Protein AF-A0A1B9AGV5-F1 (afdb_monomer)

Sequence (141 aa):
MDIVENLSWLELIILILASYRLTHLIVFDKITEFIRKPFMKKKRINTAHGSEVKSVPKNMFGYLLNCYWCAGVWSAILFGGLYILFPNFALIVAFIFAIAGGQSIIETFVGVNIKKVAYYSALEHEKKDAPAAPPKENPKG

Foldseek 3Di:
DVLVVPDDPVLVLLLLLLLVLQLCCLQPPCVCVVVLVVQWDQDFDDDPVDTDRDTDGRDPVNVCSVDSVSSSVVSSCVLVVCCVVPVVVSSVSSNVSNVVSVVVVVCCVVVVVVVVVVVVVVVVVVVVPDPDDPDDDDDDD

Structure (mmCIF, N/CA/C/O backbone):
data_AF-A0A1B9AGV5-F1
#
_entry.id   AF-A0A1B9AGV5-F1
#
loop_
_atom_site.group_PDB
_atom_site.id
_atom_site.type_symbol
_atom_site.label_atom_id
_atom_site.label_alt_id
_atom_site.label_comp_id
_atom_site.label_asym_id
_atom_site.label_entity_id
_atom_site.label_seq_id
_atom_site.pdbx_PDB_ins_code
_atom_site.Cartn_x
_atom_site.Cartn_y
_atom_site.Cartn_z
_atom_site.occupancy
_atom_site.B_iso_or_equiv
_atom_site.auth_seq_id
_atom_site.auth_comp_id
_atom_site.auth_asym_id
_atom_site.auth_atom_id
_atom_site.pdbx_PDB_model_num
ATOM 1 N N . MET A 1 1 ? -21.926 12.061 7.289 1.00 58.19 1 MET A N 1
ATOM 2 C CA . MET A 1 1 ? -20.597 12.612 7.652 1.00 58.19 1 MET A CA 1
ATOM 3 C C . MET A 1 1 ? -20.037 11.865 8.863 1.00 58.19 1 MET A C 1
ATOM 5 O O . MET A 1 1 ? -18.843 11.618 8.923 1.00 58.19 1 MET A O 1
ATOM 9 N N . ASP A 1 2 ? -20.920 11.399 9.746 1.00 65.88 2 ASP A N 1
ATOM 10 C CA . ASP A 1 2 ? -20.672 10.722 11.028 1.00 65.88 2 ASP A CA 1
ATOM 11 C C . ASP A 1 2 ? -19.736 9.505 10.950 1.00 65.88 2 ASP A C 1
ATOM 13 O O . ASP A 1 2 ? -19.008 9.204 11.890 1.00 65.88 2 ASP A O 1
ATOM 17 N N . ILE A 1 3 ? -19.716 8.813 9.808 1.00 70.69 3 ILE A N 1
ATOM 18 C CA . ILE A 1 3 ? -18.866 7.637 9.563 1.00 70.69 3 ILE A CA 1
ATOM 19 C C . ILE A 1 3 ? -17.370 8.000 9.555 1.00 70.69 3 ILE A C 1
ATOM 21 O O . ILE A 1 3 ? -16.540 7.204 9.985 1.00 70.69 3 ILE A O 1
ATOM 25 N N . VAL A 1 4 ? -17.014 9.195 9.069 1.00 70.19 4 VAL A N 1
ATOM 26 C CA . VAL A 1 4 ? -15.616 9.660 9.008 1.00 70.19 4 VAL A CA 1
ATOM 27 C C . VAL A 1 4 ? -15.169 10.242 10.350 1.00 70.19 4 VAL A C 1
ATOM 29 O O . VAL A 1 4 ? -13.998 10.158 10.697 1.00 70.19 4 VAL A O 1
ATOM 32 N N . GLU A 1 5 ? -16.094 10.799 11.128 1.00 70.94 5 GLU A N 1
ATOM 33 C CA . GLU A 1 5 ? -15.799 11.375 12.446 1.00 70.94 5 GLU A CA 1
ATOM 34 C C . GLU A 1 5 ? -15.584 10.302 13.524 1.00 70.94 5 GLU A C 1
ATOM 36 O O . GLU A 1 5 ? -14.818 10.519 14.458 1.00 70.94 5 GLU A O 1
ATOM 41 N N . ASN A 1 6 ? -16.197 9.123 13.368 1.00 75.81 6 ASN A N 1
ATOM 42 C CA . ASN A 1 6 ? -1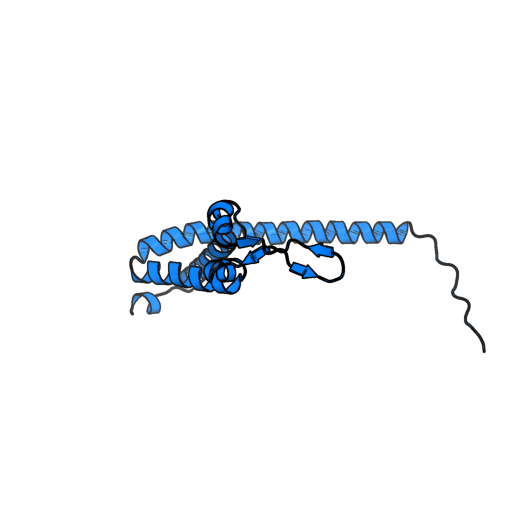6.037 7.983 14.279 1.00 75.81 6 ASN A CA 1
ATOM 43 C C . ASN A 1 6 ? -14.891 7.034 13.893 1.00 75.81 6 ASN A C 1
ATOM 45 O O . ASN A 1 6 ? -14.811 5.925 14.419 1.00 75.81 6 ASN A O 1
ATOM 49 N N . LEU A 1 7 ? -14.010 7.444 12.977 1.00 79.88 7 LEU A N 1
ATOM 50 C CA . LEU A 1 7 ? -12.922 6.591 12.518 1.00 79.88 7 LEU A CA 1
ATOM 51 C C . LEU A 1 7 ? -11.872 6.420 13.619 1.00 79.88 7 LEU A C 1
ATOM 53 O O . LEU A 1 7 ? -11.223 7.373 14.055 1.00 79.88 7 LEU A O 1
ATOM 57 N N . SER A 1 8 ? -11.668 5.180 14.045 1.00 86.81 8 SER A N 1
ATOM 58 C CA . SER A 1 8 ? -10.590 4.831 14.956 1.00 86.81 8 SER A CA 1
ATOM 59 C C . SER A 1 8 ? -9.242 4.942 14.248 1.00 86.81 8 SER A C 1
ATOM 61 O O . SER A 1 8 ? -9.094 4.616 13.067 1.00 86.81 8 SER A O 1
ATOM 63 N N . TRP A 1 9 ? -8.205 5.315 14.999 1.00 87.31 9 TRP A N 1
ATOM 64 C CA . TRP A 1 9 ? -6.821 5.299 14.518 1.00 87.31 9 TRP A CA 1
ATOM 65 C C . TRP A 1 9 ? -6.412 3.938 13.935 1.00 87.31 9 TRP A C 1
ATOM 67 O O . TRP A 1 9 ? -5.627 3.882 12.990 1.00 87.31 9 TRP A O 1
ATOM 77 N N . LEU A 1 10 ? -6.975 2.839 14.452 1.00 87.94 10 LEU A N 1
ATOM 78 C CA . LEU A 1 10 ? -6.742 1.494 13.921 1.00 87.94 10 LEU A CA 1
ATOM 79 C C . LEU A 1 10 ? -7.359 1.297 12.532 1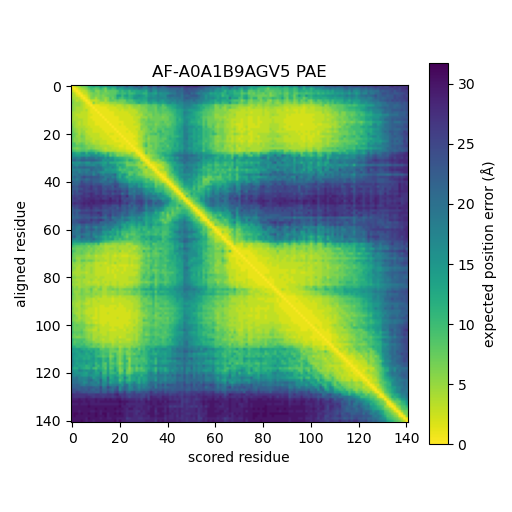.00 87.94 10 LEU A C 1
ATOM 81 O O . LEU A 1 10 ? -6.716 0.721 11.658 1.00 87.94 10 LEU A O 1
ATOM 85 N N . GLU A 1 11 ? -8.574 1.794 12.306 1.00 87.38 11 GLU A N 1
ATOM 86 C CA . GLU A 1 11 ? -9.253 1.698 11.008 1.00 87.38 11 GLU A CA 1
ATOM 87 C C . GLU A 1 11 ? -8.507 2.504 9.949 1.00 87.38 11 GLU A C 1
ATOM 89 O O . GLU A 1 11 ? -8.323 2.035 8.826 1.00 87.38 11 GLU A O 1
ATOM 94 N N . LEU A 1 12 ? -7.988 3.675 10.330 1.00 88.06 12 LEU A N 1
ATOM 95 C CA . LEU A 1 12 ? -7.149 4.487 9.458 1.00 88.06 12 LEU A CA 1
ATOM 96 C C . LEU A 1 12 ? -5.890 3.720 9.029 1.00 88.06 12 LEU A C 1
ATOM 98 O O . LEU A 1 12 ? -5.571 3.671 7.842 1.00 88.06 12 LEU A O 1
ATOM 102 N N . ILE A 1 13 ? -5.197 3.079 9.975 1.00 90.81 13 ILE A N 1
ATOM 103 C CA . ILE A 1 13 ? -4.016 2.254 9.685 1.00 90.81 13 ILE A CA 1
ATOM 104 C C . ILE A 1 13 ? -4.386 1.090 8.756 1.00 90.81 13 ILE A C 1
ATOM 106 O O . ILE A 1 13 ? -3.692 0.856 7.766 1.00 90.81 13 ILE A O 1
ATOM 110 N N . ILE A 1 14 ? -5.492 0.392 9.024 1.00 90.69 14 ILE A N 1
ATOM 111 C CA . ILE A 1 14 ? -5.984 -0.708 8.183 1.00 90.69 14 ILE A CA 1
ATOM 112 C C . ILE A 1 14 ? -6.241 -0.220 6.753 1.00 90.69 14 ILE A C 1
ATOM 114 O O . ILE A 1 14 ? -5.747 -0.831 5.808 1.00 90.69 14 ILE A O 1
ATOM 118 N N . LEU A 1 15 ? -6.945 0.899 6.573 1.00 89.00 15 LEU A N 1
ATOM 119 C CA . LEU A 1 15 ? -7.233 1.473 5.255 1.00 89.00 15 LEU A CA 1
ATOM 120 C C . LEU A 1 15 ? -5.955 1.892 4.514 1.00 89.00 15 LEU A C 1
ATOM 122 O O . LEU A 1 15 ? -5.845 1.669 3.306 1.00 89.00 15 LEU A O 1
ATOM 126 N N . ILE A 1 16 ? -4.965 2.443 5.223 1.00 89.94 16 ILE A N 1
ATOM 127 C CA . ILE A 1 16 ? -3.660 2.796 4.648 1.00 89.94 16 ILE A CA 1
ATOM 128 C C . ILE A 1 16 ? -2.922 1.539 4.169 1.00 89.94 16 ILE A C 1
ATOM 130 O O . ILE A 1 16 ? -2.491 1.494 3.013 1.00 89.94 16 ILE A O 1
ATOM 134 N N . LEU A 1 17 ? -2.798 0.505 5.011 1.00 91.06 17 LEU A N 1
ATOM 135 C CA . LEU A 1 17 ? -2.136 -0.747 4.623 1.00 91.06 17 LEU A CA 1
ATOM 136 C C . LEU A 1 17 ? -2.880 -1.455 3.484 1.00 91.06 17 LEU A C 1
ATOM 138 O O . LEU A 1 17 ? -2.243 -1.997 2.577 1.00 91.06 17 LEU A O 1
ATOM 142 N N . ALA A 1 18 ? -4.212 -1.424 3.503 1.00 92.00 18 ALA A N 1
ATOM 143 C CA . ALA A 1 18 ? -5.042 -2.009 2.462 1.00 92.00 18 ALA A CA 1
ATOM 144 C C . ALA A 1 18 ? -4.845 -1.307 1.114 1.00 92.00 18 ALA A C 1
ATOM 146 O O . ALA A 1 18 ? -4.597 -1.964 0.102 1.00 92.00 18 ALA A O 1
ATOM 147 N N . SER A 1 19 ? -4.886 0.029 1.109 1.00 91.06 19 SER A N 1
ATOM 148 C CA . SER A 1 19 ? -4.636 0.853 -0.076 1.00 91.06 19 SER A CA 1
ATOM 149 C C . SER A 1 19 ? -3.226 0.635 -0.628 1.00 91.06 19 SER A C 1
ATOM 151 O O . SER A 1 19 ? -3.054 0.453 -1.836 1.00 91.06 19 SER A O 1
ATOM 153 N N . TYR A 1 20 ? -2.216 0.560 0.247 1.00 88.81 20 TYR A N 1
ATOM 154 C CA . TYR A 1 20 ? -0.844 0.234 -0.139 1.00 88.81 20 TYR A CA 1
ATOM 155 C C . TYR A 1 20 ? -0.763 -1.128 -0.836 1.00 88.81 20 TYR A C 1
ATOM 157 O O . TYR A 1 20 ? -0.221 -1.229 -1.942 1.00 88.81 20 TYR A O 1
ATOM 165 N N . ARG A 1 21 ? -1.341 -2.176 -0.232 1.00 90.50 21 ARG A N 1
ATOM 166 C CA . ARG A 1 21 ? -1.311 -3.525 -0.806 1.00 90.50 21 ARG A CA 1
ATOM 167 C C . ARG A 1 21 ? -2.055 -3.585 -2.134 1.00 90.50 21 ARG A C 1
ATOM 169 O O . ARG A 1 21 ? -1.542 -4.189 -3.072 1.00 90.50 21 ARG A O 1
ATOM 176 N N . LEU A 1 22 ? -3.213 -2.935 -2.235 1.00 86.69 22 LEU A N 1
ATOM 177 C CA . LEU A 1 22 ? -3.990 -2.866 -3.470 1.00 86.69 22 LEU A CA 1
ATOM 178 C C . LEU A 1 22 ? -3.226 -2.134 -4.580 1.00 86.69 22 LEU A C 1
ATOM 180 O O . LEU A 1 22 ? -3.176 -2.621 -5.704 1.00 86.69 22 LEU A O 1
ATOM 184 N N . THR A 1 23 ? -2.558 -1.023 -4.262 1.00 87.44 23 THR A N 1
ATOM 185 C CA . THR A 1 23 ? -1.720 -0.276 -5.215 1.00 87.44 23 THR A CA 1
ATOM 186 C C . THR A 1 23 ? -0.572 -1.134 -5.727 1.00 87.44 23 THR A C 1
ATOM 188 O O . THR A 1 23 ? -0.322 -1.192 -6.930 1.00 87.44 23 THR A O 1
ATOM 191 N N . HIS A 1 24 ? 0.107 -1.843 -4.823 1.00 83.50 24 HIS A N 1
ATOM 192 C CA . HIS A 1 24 ? 1.182 -2.754 -5.192 1.00 83.50 24 HIS A CA 1
ATOM 193 C C . HIS A 1 24 ? 0.668 -3.886 -6.092 1.00 83.50 24 HIS A C 1
ATOM 195 O O . HIS A 1 24 ? 1.330 -4.258 -7.057 1.00 83.50 24 HIS A O 1
ATOM 201 N N . LEU A 1 25 ? -0.530 -4.404 -5.815 1.00 83.69 25 LEU A N 1
ATOM 202 C CA . LEU A 1 25 ? -1.176 -5.412 -6.647 1.00 83.69 25 LEU A CA 1
ATOM 203 C C . LEU A 1 25 ? -1.518 -4.829 -8.031 1.00 83.69 25 LEU A C 1
ATOM 205 O O . LEU A 1 25 ? -1.137 -5.380 -9.046 1.00 83.69 25 L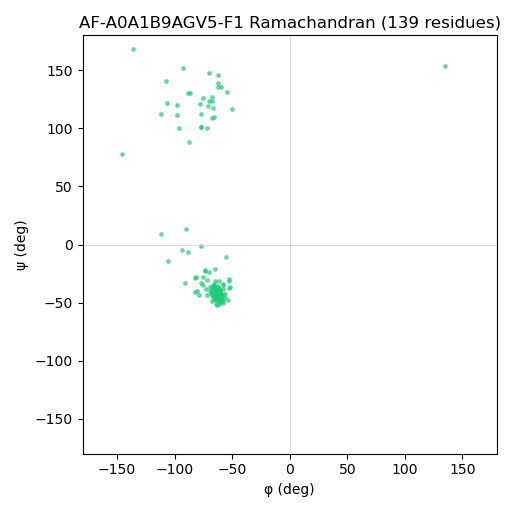EU A O 1
ATOM 209 N N . ILE A 1 26 ? -2.105 -3.641 -8.129 1.00 76.44 26 ILE A N 1
ATOM 210 C CA . ILE A 1 26 ? -2.430 -3.037 -9.434 1.00 76.44 26 ILE A CA 1
ATOM 211 C C . ILE A 1 26 ? -1.177 -2.735 -10.275 1.00 76.44 26 ILE A C 1
ATOM 213 O O . ILE A 1 26 ? -1.186 -2.936 -11.489 1.00 76.44 26 ILE A O 1
ATOM 217 N N . VAL A 1 27 ? -0.108 -2.228 -9.655 1.00 70.88 27 VAL A N 1
ATOM 218 C CA . VAL A 1 27 ? 1.091 -1.765 -10.373 1.00 70.88 27 VAL A CA 1
ATOM 219 C C . VAL A 1 27 ? 2.033 -2.916 -10.725 1.00 70.88 27 VAL A C 1
ATOM 221 O O . VAL A 1 27 ? 2.596 -2.932 -11.821 1.00 70.88 27 VAL A O 1
ATOM 224 N N . PHE A 1 28 ? 2.217 -3.871 -9.811 1.00 70.69 28 PHE A N 1
ATOM 225 C CA . PHE A 1 28 ? 3.208 -4.937 -9.958 1.00 70.69 28 PHE A CA 1
ATOM 226 C C . PHE A 1 28 ? 2.603 -6.304 -10.294 1.00 70.69 28 PHE A C 1
ATOM 228 O O . PHE A 1 28 ? 3.350 -7.189 -10.714 1.00 70.69 28 PHE A O 1
ATOM 235 N N . ASP A 1 29 ? 1.290 -6.509 -10.143 1.00 68.94 29 ASP A N 1
ATOM 236 C CA . ASP A 1 29 ? 0.680 -7.804 -10.445 1.00 68.94 29 ASP A CA 1
ATOM 237 C C . ASP A 1 29 ? 0.555 -8.025 -11.957 1.00 68.94 29 ASP A C 1
ATOM 239 O O . ASP A 1 29 ? -0.039 -7.246 -12.714 1.00 68.94 29 ASP A O 1
ATOM 243 N N . LYS A 1 30 ? 1.113 -9.159 -12.379 1.00 53.66 30 LYS A N 1
ATOM 244 C CA . LYS A 1 30 ? 1.108 -9.678 -13.745 1.00 53.66 30 LYS A CA 1
ATOM 245 C C . LYS A 1 30 ? -0.295 -10.043 -14.231 1.00 53.66 30 LYS A C 1
ATOM 247 O O . LYS A 1 30 ? -0.523 -10.071 -15.435 1.00 53.66 30 LYS A O 1
ATOM 252 N N . ILE A 1 31 ? -1.255 -10.275 -13.337 1.00 55.59 31 ILE A N 1
ATOM 253 C CA . ILE A 1 31 ? -2.668 -10.499 -13.680 1.00 55.59 31 ILE A CA 1
ATOM 254 C C . ILE A 1 31 ? -3.242 -9.305 -14.454 1.00 55.59 31 ILE A C 1
ATOM 256 O O . ILE A 1 31 ? -4.006 -9.486 -15.404 1.00 55.59 31 ILE A O 1
ATOM 260 N N . THR A 1 32 ? -2.796 -8.083 -14.147 1.00 54.22 32 THR A N 1
ATOM 261 C CA . THR A 1 32 ? -3.187 -6.895 -14.914 1.00 54.22 32 THR A CA 1
ATOM 262 C C . THR A 1 32 ? -2.456 -6.772 -16.248 1.00 54.22 32 THR A C 1
ATOM 264 O O . THR A 1 32 ? -2.766 -5.866 -17.010 1.00 54.22 32 THR A O 1
ATOM 267 N N . GLU A 1 33 ? -1.534 -7.670 -16.618 1.00 56.62 33 GLU A N 1
ATOM 268 C CA . GLU A 1 33 ? -0.821 -7.602 -17.900 1.00 56.62 33 GLU A CA 1
ATOM 269 C C . GLU A 1 33 ? -1.791 -7.705 -19.093 1.00 56.62 33 GLU A C 1
ATOM 271 O O . GLU A 1 33 ? -1.588 -7.057 -20.124 1.00 56.62 33 GLU A O 1
ATOM 276 N N . PHE A 1 34 ? -2.900 -8.437 -18.926 1.00 54.47 34 PHE A N 1
ATOM 277 C CA . PHE A 1 34 ? -3.988 -8.517 -19.906 1.00 54.47 34 PHE A CA 1
ATOM 278 C C . PHE A 1 34 ? -4.727 -7.180 -20.072 1.00 54.47 34 PHE A C 1
ATOM 280 O O . PHE A 1 34 ? -5.084 -6.796 -21.182 1.00 54.47 34 PHE A O 1
ATOM 287 N N . ILE A 1 35 ? -4.868 -6.434 -18.976 1.00 56.97 35 ILE A N 1
ATOM 288 C CA . ILE A 1 35 ? -5.371 -5.057 -18.940 1.00 56.97 35 ILE A CA 1
ATOM 289 C C . ILE A 1 35 ? -4.304 -4.078 -19.454 1.00 56.97 35 ILE A C 1
ATOM 291 O O . ILE A 1 35 ? -4.628 -3.139 -20.162 1.00 56.97 35 ILE A O 1
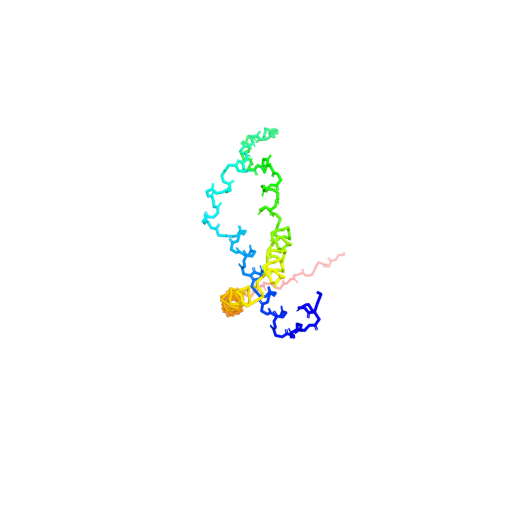ATOM 295 N N . ARG A 1 36 ? -3.013 -4.317 -19.211 1.00 55.94 36 ARG A N 1
ATOM 296 C CA . ARG A 1 36 ? -1.876 -3.458 -19.586 1.00 55.94 36 ARG A CA 1
ATOM 297 C C . ARG A 1 36 ? -1.585 -3.488 -21.090 1.00 55.94 36 ARG A C 1
ATOM 299 O O . ARG A 1 36 ? -1.276 -2.446 -21.670 1.00 55.94 36 ARG A O 1
ATOM 306 N N . LYS A 1 37 ? -1.710 -4.653 -21.740 1.00 57.88 37 LYS A N 1
ATOM 307 C CA . LYS A 1 37 ? -1.485 -4.858 -23.187 1.00 57.88 37 LYS A CA 1
ATOM 308 C C . LYS A 1 37 ? -2.280 -3.909 -24.100 1.00 57.88 37 LYS A C 1
ATOM 310 O O . LYS A 1 37 ? -1.657 -3.325 -24.985 1.00 57.88 37 LYS A O 1
ATOM 315 N N . PRO A 1 38 ? -3.597 -3.697 -23.926 1.00 55.50 38 PRO A N 1
ATOM 316 C CA . PRO A 1 38 ? -4.350 -2.760 -24.763 1.00 55.50 38 PRO A CA 1
ATOM 317 C C . PRO A 1 38 ? -3.993 -1.282 -24.514 1.00 55.50 38 PRO A C 1
ATOM 319 O O . PRO A 1 38 ? -4.149 -0.459 -25.422 1.00 55.50 38 PRO A O 1
ATOM 322 N N . PHE A 1 39 ? -3.465 -0.934 -23.333 1.00 53.16 39 PHE A N 1
ATOM 323 C CA . PHE A 1 39 ? -3.110 0.447 -22.966 1.00 53.16 39 PHE A CA 1
ATOM 324 C C . PHE A 1 39 ? -1.648 0.829 -23.245 1.00 53.16 39 PHE A C 1
ATOM 326 O O . PHE A 1 39 ? -1.285 1.998 -23.088 1.00 53.16 39 PHE A O 1
ATOM 333 N N . MET A 1 40 ? -0.809 -0.105 -23.699 1.00 55.53 40 MET A N 1
ATOM 334 C CA . MET A 1 40 ? 0.577 0.148 -24.107 1.00 55.53 40 MET A CA 1
ATOM 335 C C . MET A 1 40 ? 0.707 0.092 -25.633 1.00 55.53 40 MET A C 1
ATOM 337 O O . MET A 1 40 ? 0.422 -0.930 -26.253 1.00 55.53 40 MET A O 1
ATOM 341 N N . LYS A 1 41 ? 1.170 1.175 -26.271 1.00 52.00 41 LYS A N 1
ATOM 342 C CA . 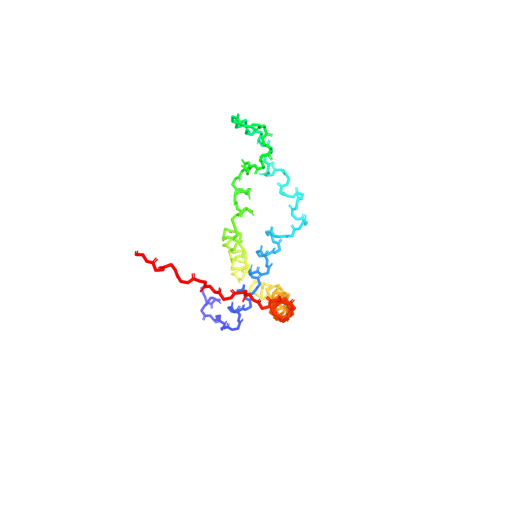LYS A 1 41 ? 1.499 1.174 -27.706 1.00 52.00 41 LYS A CA 1
ATOM 343 C C . LYS A 1 41 ? 3.009 0.976 -27.841 1.00 52.00 41 LYS A C 1
ATOM 345 O O . LYS A 1 41 ? 3.794 1.797 -27.372 1.00 52.00 41 LYS A O 1
ATOM 350 N N . LYS A 1 42 ? 3.442 -0.094 -28.511 1.00 52.56 42 LYS A N 1
ATOM 351 C CA . LYS A 1 42 ? 4.835 -0.195 -28.974 1.00 52.56 42 LYS A CA 1
ATOM 352 C C . LYS A 1 42 ? 5.018 0.861 -30.063 1.00 52.56 42 LYS A C 1
ATOM 354 O O . LYS A 1 42 ? 4.429 0.734 -31.134 1.00 52.56 42 LYS A O 1
ATOM 359 N N . LYS A 1 43 ? 5.758 1.931 -29.782 1.00 46.84 43 LYS A N 1
ATOM 360 C CA . LYS A 1 43 ? 6.043 2.986 -30.759 1.00 46.84 43 LYS A CA 1
ATOM 361 C C . LYS A 1 43 ? 7.533 2.880 -31.055 1.00 46.84 43 LYS A C 1
ATOM 363 O O . LYS A 1 43 ? 8.350 3.073 -30.163 1.00 46.84 43 LYS A O 1
ATOM 368 N N . ARG A 1 44 ? 7.890 2.482 -32.281 1.00 45.59 44 ARG A N 1
ATOM 369 C CA . ARG A 1 44 ? 9.293 2.523 -32.711 1.00 45.59 44 ARG A CA 1
ATOM 370 C C . ARG A 1 44 ? 9.693 3.988 -32.771 1.00 45.59 44 ARG A C 1
ATOM 372 O O . ARG A 1 44 ? 9.084 4.749 -33.520 1.00 45.59 44 ARG A O 1
ATOM 379 N N . ILE A 1 45 ? 10.659 4.377 -31.954 1.00 51.97 45 ILE A N 1
ATOM 380 C CA . ILE A 1 45 ? 11.264 5.698 -32.035 1.00 51.97 45 ILE A CA 1
ATOM 381 C C . ILE A 1 45 ? 12.546 5.477 -32.832 1.00 51.97 45 ILE A C 1
ATOM 383 O O . ILE A 1 45 ? 13.438 4.758 -32.390 1.00 51.97 45 ILE A O 1
ATOM 387 N N . ASN A 1 46 ? 12.593 6.007 -34.053 1.00 43.72 46 ASN A N 1
ATOM 388 C CA . ASN A 1 46 ? 13.825 6.024 -34.831 1.00 43.72 46 ASN A CA 1
ATOM 389 C C . ASN A 1 46 ? 14.700 7.142 -34.265 1.00 43.72 46 ASN A C 1
ATOM 391 O O . ASN A 1 46 ? 14.454 8.317 -34.530 1.00 43.72 46 ASN A O 1
ATOM 395 N N . THR A 1 47 ? 15.684 6.773 -33.453 1.00 54.72 47 THR A N 1
ATOM 396 C CA . THR A 1 47 ? 16.775 7.665 -33.057 1.00 54.72 47 THR A CA 1
ATOM 397 C C . THR A 1 47 ? 17.941 7.460 -34.025 1.00 54.72 47 THR A C 1
ATOM 399 O O . THR A 1 47 ? 18.108 6.373 -34.577 1.00 54.72 47 THR A O 1
ATOM 402 N N . ALA A 1 48 ? 18.757 8.497 -34.231 1.00 52.03 48 ALA A N 1
ATOM 403 C CA . ALA A 1 48 ? 19.862 8.535 -35.197 1.00 52.03 48 ALA A CA 1
ATOM 404 C C . ALA A 1 48 ? 20.920 7.409 -35.063 1.00 52.03 48 ALA A C 1
ATOM 406 O O . ALA A 1 48 ? 21.731 7.239 -35.965 1.00 52.03 48 ALA A O 1
ATOM 407 N N . HIS A 1 49 ? 20.895 6.617 -33.983 1.00 48.53 49 HIS A N 1
ATOM 408 C CA . HIS A 1 49 ? 21.840 5.525 -33.707 1.00 48.53 49 HIS A CA 1
ATOM 409 C C . HIS A 1 49 ? 21.234 4.110 -33.762 1.00 48.53 49 HIS A C 1
ATOM 411 O O . HIS A 1 49 ? 21.905 3.145 -33.408 1.00 48.53 49 HIS A O 1
ATOM 417 N N . GLY A 1 50 ? 19.989 3.957 -34.220 1.00 50.31 50 GLY A N 1
ATOM 418 C CA . GLY A 1 50 ? 19.336 2.653 -34.355 1.00 50.31 50 GLY A CA 1
ATOM 419 C C . GLY A 1 50 ? 17.905 2.653 -33.828 1.00 50.31 50 GLY A C 1
ATOM 420 O O . GLY A 1 50 ? 17.519 3.459 -32.982 1.00 50.31 50 GLY A O 1
ATOM 421 N N . SER A 1 51 ? 17.082 1.754 -34.367 1.00 43.94 51 SER A N 1
ATOM 422 C CA . SER A 1 51 ? 15.664 1.664 -34.022 1.00 43.94 51 SER A CA 1
ATOM 423 C C . SER A 1 51 ? 15.464 0.986 -32.661 1.00 43.94 51 SER A C 1
ATOM 425 O O . SER A 1 51 ? 15.474 -0.244 -32.579 1.00 43.94 51 SER A O 1
ATOM 427 N N . GLU A 1 52 ? 15.217 1.760 -31.604 1.00 53.34 52 GLU A N 1
ATOM 428 C CA . GLU A 1 52 ? 14.797 1.224 -30.306 1.00 53.34 52 GLU A CA 1
ATOM 429 C C . GLU A 1 52 ? 13.268 1.092 -30.229 1.00 53.34 52 GLU A C 1
ATOM 431 O O . GLU A 1 52 ? 12.495 2.016 -30.510 1.00 53.34 52 GLU A O 1
ATOM 436 N N . VAL A 1 53 ? 12.798 -0.086 -29.818 1.00 53.28 53 VAL A N 1
ATOM 437 C CA . VAL A 1 53 ? 11.375 -0.338 -29.571 1.00 53.28 53 VAL A CA 1
ATOM 438 C C . VAL A 1 53 ? 11.057 0.052 -28.125 1.00 53.28 53 VAL A C 1
ATOM 440 O O . VAL A 1 53 ? 11.103 -0.788 -27.231 1.00 53.28 53 VAL A O 1
ATOM 443 N N . LYS A 1 54 ? 10.707 1.321 -27.878 1.00 53.53 54 LYS A N 1
ATOM 444 C CA . LYS A 1 54 ? 10.195 1.760 -26.568 1.00 53.53 54 LYS A CA 1
ATOM 445 C C . LYS A 1 54 ? 8.677 1.567 -26.474 1.00 53.53 54 LYS A C 1
ATOM 447 O O . LYS A 1 54 ? 7.908 1.958 -27.355 1.00 53.53 54 LYS A O 1
ATOM 452 N N . SER A 1 55 ? 8.220 0.943 -25.389 1.00 53.81 55 SER A N 1
ATOM 453 C CA . SER A 1 55 ? 6.797 0.869 -25.047 1.00 53.81 55 SER A CA 1
ATOM 454 C C . SER A 1 55 ? 6.356 2.204 -24.450 1.00 53.81 55 SER A C 1
ATOM 456 O O . SER A 1 55 ? 6.788 2.550 -23.353 1.00 53.81 55 SER A O 1
ATOM 458 N N . VAL A 1 56 ? 5.501 2.949 -25.151 1.00 57.31 56 VAL A N 1
ATOM 459 C CA . VAL A 1 56 ? 4.933 4.207 -24.647 1.00 57.31 56 VAL A CA 1
ATOM 460 C C . VAL A 1 56 ? 3.452 4.017 -24.295 1.00 57.31 56 VAL A C 1
ATOM 462 O O . VAL A 1 56 ? 2.729 3.305 -25.005 1.00 57.31 56 VAL A O 1
ATOM 465 N N . PRO A 1 57 ? 2.975 4.614 -23.191 1.00 52.94 57 PRO A N 1
ATOM 466 C CA . PRO A 1 57 ? 1.573 4.526 -22.799 1.00 52.94 57 PRO A CA 1
ATOM 467 C C . PRO A 1 57 ? 0.668 5.163 -23.866 1.00 52.94 57 PRO A C 1
ATOM 469 O O . PRO A 1 57 ? 0.977 6.218 -24.415 1.00 52.94 57 PRO A O 1
ATOM 472 N N . LYS A 1 58 ? -0.436 4.484 -24.203 1.00 52.12 58 LYS A N 1
ATOM 473 C CA . LYS A 1 58 ? -1.362 4.856 -25.290 1.00 52.12 58 LYS A CA 1
ATOM 474 C C . LYS A 1 58 ? -2.510 5.759 -24.823 1.00 52.12 58 LYS A C 1
ATOM 476 O O . LYS A 1 58 ? -2.955 6.598 -25.595 1.00 52.12 58 LYS A O 1
ATOM 481 N N . ASN A 1 59 ? -2.963 5.576 -23.579 1.00 55.56 59 ASN A N 1
ATOM 482 C CA . ASN A 1 59 ? -4.143 6.220 -22.982 1.00 55.56 59 ASN A CA 1
ATOM 483 C C . ASN A 1 59 ? -3.850 6.701 -21.545 1.00 55.56 59 ASN A C 1
ATOM 485 O O . ASN A 1 59 ? -2.876 6.261 -20.933 1.00 55.56 59 ASN A O 1
ATOM 489 N N . MET A 1 60 ? -4.751 7.513 -20.970 1.00 53.81 60 MET A N 1
ATOM 490 C CA . MET A 1 60 ? -4.697 7.987 -19.571 1.00 53.81 60 MET A CA 1
ATOM 491 C C . MET A 1 60 ? -4.552 6.851 -18.544 1.00 53.81 60 MET A C 1
ATOM 493 O O . MET A 1 60 ? -3.766 6.970 -17.610 1.00 53.81 60 MET A O 1
ATOM 497 N N . PHE A 1 61 ? -5.204 5.705 -18.770 1.00 55.25 61 PHE A N 1
ATOM 498 C CA . PHE A 1 61 ? -5.046 4.503 -17.938 1.00 55.25 61 PHE A CA 1
ATOM 499 C C . PHE A 1 61 ? -3.634 3.889 -18.000 1.00 55.25 61 PHE A C 1
ATOM 501 O O . PHE A 1 61 ? -3.140 3.370 -17.004 1.00 55.25 61 PHE A O 1
ATOM 508 N N . GLY A 1 62 ? -2.937 4.001 -19.137 1.00 54.78 62 GLY A N 1
ATOM 509 C CA . GLY A 1 62 ? -1.537 3.578 -19.271 1.00 54.78 62 GLY A CA 1
ATOM 510 C C . GLY A 1 62 ? -0.545 4.525 -18.582 1.00 54.78 62 GLY A C 1
ATOM 511 O O . GLY A 1 62 ? 0.559 4.104 -18.236 1.00 54.78 62 GLY A O 1
ATOM 512 N N . TYR A 1 63 ? -0.936 5.785 -18.365 1.00 58.34 63 TYR A N 1
ATOM 513 C CA . TYR A 1 63 ? -0.190 6.746 -17.549 1.00 58.34 63 TYR A CA 1
ATOM 514 C C . TYR A 1 63 ? -0.460 6.525 -16.051 1.00 58.34 63 TYR A C 1
ATOM 516 O O . TYR A 1 63 ? 0.480 6.504 -15.264 1.00 58.34 63 TYR A O 1
ATOM 524 N N . LEU A 1 64 ? -1.715 6.237 -15.675 1.00 58.16 64 LEU A N 1
ATOM 525 C CA . LEU A 1 64 ? -2.122 5.817 -14.324 1.00 58.16 64 LEU A CA 1
ATOM 526 C C . LEU A 1 64 ? -1.359 4.575 -13.842 1.00 58.16 64 LEU A C 1
ATOM 528 O O . LEU A 1 64 ? -0.876 4.560 -12.720 1.00 58.16 64 LEU A O 1
ATOM 532 N N . LEU A 1 65 ? -1.231 3.553 -14.693 1.00 60.00 65 LEU A N 1
ATOM 533 C CA . LEU A 1 65 ? -0.514 2.313 -14.368 1.00 60.00 65 LEU A CA 1
ATOM 534 C C . LEU A 1 65 ? 1.014 2.484 -14.342 1.00 60.00 65 LEU A C 1
ATOM 536 O O . LEU A 1 65 ? 1.705 1.685 -13.720 1.00 60.00 65 LEU A O 1
ATOM 540 N N . ASN A 1 66 ? 1.555 3.503 -15.018 1.00 61.16 66 ASN A N 1
ATOM 541 C CA . ASN A 1 66 ? 2.973 3.866 -14.896 1.00 61.16 66 ASN A CA 1
ATOM 542 C C . ASN A 1 66 ? 3.243 4.717 -13.650 1.00 61.16 66 ASN A C 1
ATOM 544 O O . ASN A 1 66 ? 4.350 4.701 -13.120 1.00 61.16 66 ASN A O 1
ATOM 548 N N . CYS A 1 67 ? 2.249 5.477 -13.192 1.00 71.81 67 CYS A N 1
ATOM 549 C CA . CYS A 1 67 ? 2.380 6.362 -12.050 1.00 71.81 67 CYS A CA 1
ATOM 550 C C . CYS A 1 67 ? 1.874 5.676 -10.780 1.00 71.81 67 CYS A C 1
ATOM 552 O O . CYS A 1 67 ? 0.677 5.665 -10.488 1.00 71.81 67 CYS A O 1
ATOM 554 N N . TYR A 1 68 ? 2.811 5.165 -9.983 1.00 74.75 68 TYR A N 1
ATOM 555 C CA . TYR A 1 68 ? 2.525 4.546 -8.686 1.00 74.75 68 TYR A CA 1
ATOM 556 C C . TYR A 1 68 ? 1.663 5.438 -7.773 1.00 74.75 68 TYR A C 1
ATOM 558 O O . TYR A 1 68 ? 0.763 4.957 -7.089 1.00 74.75 68 TYR A O 1
ATOM 566 N N . TRP A 1 69 ? 1.880 6.756 -7.817 1.00 75.00 69 TRP A N 1
ATOM 567 C CA . TRP A 1 69 ? 1.100 7.717 -7.038 1.00 75.00 69 TRP A CA 1
ATOM 568 C C . TRP A 1 69 ? -0.368 7.787 -7.476 1.00 75.00 69 TRP A C 1
ATOM 570 O O . TRP A 1 69 ? -1.262 7.775 -6.633 1.00 75.00 69 TRP A O 1
ATOM 580 N N . CYS A 1 70 ? -0.639 7.788 -8.787 1.00 76.69 70 CYS A N 1
ATOM 581 C CA . CYS A 1 70 ? -2.010 7.805 -9.295 1.00 76.69 70 CYS A CA 1
ATOM 582 C C . CYS A 1 70 ? -2.757 6.524 -8.913 1.00 76.69 70 CYS A C 1
ATOM 584 O O . CYS A 1 70 ? -3.889 6.601 -8.443 1.00 76.69 70 CYS A O 1
ATOM 586 N N . ALA A 1 71 ? -2.123 5.358 -9.062 1.00 80.00 71 ALA A N 1
ATOM 587 C CA . ALA A 1 71 ? -2.703 4.093 -8.616 1.00 80.00 71 ALA A CA 1
ATOM 588 C C . ALA A 1 71 ? -3.022 4.101 -7.104 1.00 80.00 71 ALA A C 1
ATOM 590 O O . ALA A 1 71 ? -4.061 3.579 -6.696 1.00 80.00 71 ALA A O 1
ATOM 591 N N . GLY A 1 72 ? -2.191 4.770 -6.297 1.00 84.75 72 GLY A N 1
ATOM 592 C CA . GLY A 1 72 ? -2.434 5.011 -4.873 1.00 84.75 72 GLY A CA 1
ATOM 593 C C . GLY A 1 72 ? -3.674 5.857 -4.593 1.00 84.75 72 GLY A C 1
ATOM 594 O O . GLY A 1 72 ? -4.517 5.467 -3.787 1.00 84.75 72 GLY A O 1
ATOM 595 N N . VAL A 1 73 ? -3.833 6.983 -5.294 1.00 84.69 73 VAL A N 1
ATOM 596 C CA . VAL A 1 73 ? -5.012 7.857 -5.146 1.00 84.69 73 VAL A CA 1
ATOM 597 C C . VAL A 1 73 ? -6.295 7.113 -5.520 1.00 84.69 73 VAL A C 1
ATOM 599 O O . VAL A 1 73 ? -7.269 7.168 -4.776 1.00 84.69 73 VAL A O 1
ATOM 602 N N . TRP A 1 74 ? -6.295 6.359 -6.622 1.00 83.88 74 TRP A N 1
ATOM 603 C CA . TRP A 1 74 ? -7.459 5.562 -7.023 1.00 83.88 74 TRP A CA 1
ATOM 604 C C . TRP A 1 74 ? -7.787 4.446 -6.031 1.00 83.88 74 TRP A C 1
ATOM 606 O O . TRP A 1 74 ? -8.960 4.220 -5.744 1.00 83.88 74 TRP A O 1
ATOM 616 N N . SER A 1 75 ? -6.773 3.794 -5.462 1.00 87.69 75 SER A N 1
ATOM 617 C CA . SER A 1 75 ? -6.965 2.782 -4.416 1.00 87.69 75 SER A CA 1
ATOM 618 C C . SER A 1 75 ? -7.560 3.392 -3.143 1.00 87.69 75 SER A C 1
ATOM 620 O O . SER A 1 75 ? -8.485 2.827 -2.563 1.00 87.69 75 SER A O 1
ATOM 622 N N . ALA A 1 76 ? -7.093 4.579 -2.743 1.00 88.12 76 ALA A N 1
ATOM 623 C CA . ALA A 1 76 ? -7.634 5.312 -1.601 1.00 88.12 76 ALA A CA 1
ATOM 624 C C . ALA A 1 76 ? -9.081 5.773 -1.839 1.00 88.12 76 ALA A C 1
ATOM 626 O O . ALA A 1 76 ? -9.919 5.618 -0.954 1.00 88.12 76 ALA A O 1
ATOM 627 N N . ILE A 1 77 ? -9.397 6.277 -3.038 1.00 88.81 77 ILE A N 1
ATOM 628 C CA . ILE A 1 77 ? -10.769 6.639 -3.424 1.00 88.81 77 ILE A CA 1
ATOM 629 C C . ILE A 1 77 ? -11.673 5.406 -3.407 1.00 88.81 77 ILE A C 1
ATOM 631 O O . ILE A 1 77 ? -12.803 5.496 -2.941 1.00 88.81 77 ILE A O 1
ATOM 635 N N . LEU A 1 78 ? -11.190 4.256 -3.880 1.00 88.75 78 LEU A N 1
ATOM 636 C CA . LEU A 1 78 ? -11.966 3.020 -3.897 1.00 88.75 78 LEU A CA 1
ATOM 637 C C . LEU A 1 78 ? -12.317 2.571 -2.478 1.00 88.75 78 LEU A C 1
ATOM 639 O O . LEU A 1 78 ? -13.493 2.373 -2.189 1.00 88.75 78 LEU A O 1
ATOM 643 N N . PHE A 1 79 ? -11.333 2.457 -1.582 1.00 88.50 79 PHE A N 1
ATOM 644 C CA . PHE A 1 79 ? -11.591 2.063 -0.195 1.00 88.50 79 PHE A CA 1
ATOM 645 C C . PHE A 1 79 ? -12.391 3.116 0.577 1.00 88.50 79 PHE A C 1
ATOM 647 O O . PHE A 1 79 ? -13.329 2.753 1.280 1.00 88.50 79 PHE A O 1
ATOM 654 N N . GLY A 1 80 ? -12.081 4.405 0.415 1.00 87.50 80 GLY A N 1
ATOM 655 C CA . GLY A 1 80 ? -12.828 5.493 1.048 1.00 87.50 80 GLY A CA 1
ATOM 656 C C . GLY A 1 80 ? -14.276 5.573 0.556 1.00 87.50 80 GLY A C 1
ATOM 657 O O . GLY A 1 80 ? -15.196 5.714 1.355 1.00 87.50 80 GLY A O 1
ATOM 658 N N . GLY A 1 81 ? -14.501 5.401 -0.747 1.00 87.88 81 GLY A N 1
ATOM 659 C CA . GLY A 1 81 ? -15.834 5.347 -1.344 1.00 87.88 81 GLY A CA 1
ATOM 660 C C . GLY A 1 81 ? -16.627 4.118 -0.899 1.00 87.88 81 GLY A C 1
ATOM 661 O O . GLY A 1 81 ? -17.792 4.247 -0.525 1.00 87.88 81 GLY A O 1
ATOM 662 N N . LEU A 1 82 ? -15.994 2.938 -0.864 1.00 87.88 82 LEU A N 1
ATOM 663 C CA . LEU A 1 82 ? -16.609 1.727 -0.312 1.00 87.88 82 LEU A CA 1
ATOM 664 C C . LEU A 1 82 ? -16.974 1.910 1.160 1.00 87.88 82 LEU A C 1
ATOM 666 O O . LEU A 1 82 ? -18.036 1.458 1.571 1.00 87.88 82 LEU A O 1
ATOM 670 N N . TYR A 1 83 ? -16.127 2.579 1.939 1.00 86.44 83 TYR A N 1
ATOM 671 C CA . TYR A 1 83 ? -16.375 2.830 3.354 1.00 86.44 83 TYR A CA 1
ATOM 672 C C . TYR A 1 83 ? -17.581 3.750 3.579 1.00 86.44 83 TYR A C 1
ATOM 674 O O . TYR A 1 83 ? -18.368 3.519 4.491 1.00 86.44 83 TYR A O 1
ATOM 682 N N . ILE A 1 84 ? -17.780 4.744 2.709 1.00 85.94 84 ILE A N 1
ATOM 683 C CA . ILE A 1 84 ? -18.951 5.631 2.760 1.00 85.94 84 ILE A CA 1
ATOM 684 C C . ILE A 1 84 ? -20.239 4.886 2.373 1.00 85.94 84 ILE A C 1
ATOM 686 O O . ILE A 1 84 ? -21.277 5.116 2.988 1.00 85.94 84 ILE A O 1
ATOM 690 N N . LEU A 1 85 ? -20.192 4.008 1.366 1.00 86.44 85 LEU A N 1
ATOM 691 C CA . LEU A 1 85 ? -21.372 3.278 0.884 1.00 86.44 85 LEU A CA 1
ATOM 692 C C . LEU A 1 85 ? -21.740 2.081 1.776 1.00 86.44 85 LEU A C 1
ATOM 694 O O . LEU A 1 85 ? -22.913 1.863 2.065 1.00 86.44 85 LEU A O 1
ATOM 698 N N . PHE A 1 86 ? -20.744 1.302 2.202 1.00 87.75 86 PHE A N 1
ATOM 699 C CA . PHE A 1 86 ? -20.899 0.059 2.962 1.00 87.75 86 PHE A CA 1
ATOM 700 C C . PHE A 1 86 ? -19.741 -0.117 3.968 1.00 87.75 86 PHE A C 1
ATOM 702 O O . PHE A 1 86 ? -18.842 -0.933 3.730 1.00 87.75 86 PHE A O 1
ATOM 709 N N . PRO A 1 87 ? -19.754 0.590 5.115 1.00 83.12 87 PRO A N 1
ATOM 710 C CA . PRO A 1 87 ? -18.624 0.636 6.051 1.00 83.12 87 PRO A CA 1
ATOM 711 C C . PRO A 1 87 ? -18.223 -0.744 6.581 1.00 83.12 87 PRO A C 1
ATOM 713 O O . PRO A 1 87 ? -17.049 -1.101 6.530 1.00 83.12 87 PRO A O 1
ATOM 716 N N . ASN A 1 88 ? -19.192 -1.575 6.985 1.00 84.19 88 ASN A N 1
ATOM 717 C CA . ASN A 1 88 ? -18.922 -2.926 7.495 1.00 84.19 88 ASN A CA 1
ATOM 718 C C . ASN A 1 88 ? -18.202 -3.812 6.468 1.00 84.19 88 ASN A C 1
ATOM 720 O O . ASN A 1 88 ? -17.246 -4.512 6.797 1.00 84.19 88 ASN A O 1
ATOM 724 N N . PHE A 1 89 ? -18.649 -3.778 5.210 1.00 87.94 89 PHE A N 1
ATOM 725 C CA . PHE A 1 89 ? -18.053 -4.591 4.154 1.00 87.94 89 PHE A CA 1
ATOM 726 C C . PHE A 1 89 ? -16.672 -4.064 3.756 1.00 87.94 89 PHE A C 1
ATOM 728 O O . PHE A 1 89 ? -15.723 -4.835 3.623 1.00 87.94 89 PHE A O 1
ATOM 735 N N . ALA A 1 90 ? -16.547 -2.744 3.615 1.00 88.56 90 ALA A N 1
ATOM 736 C CA . ALA A 1 90 ? -15.293 -2.085 3.286 1.00 88.56 90 ALA A CA 1
ATOM 737 C C . ALA A 1 90 ? -14.201 -2.393 4.313 1.00 88.56 90 ALA A C 1
ATOM 739 O O . ALA A 1 90 ? -13.075 -2.693 3.925 1.00 88.56 90 ALA A O 1
ATOM 740 N N . LEU A 1 91 ? -14.543 -2.375 5.603 1.00 87.56 91 LEU A N 1
ATOM 741 C CA . LEU A 1 91 ? -13.611 -2.657 6.689 1.00 87.56 91 LEU A CA 1
ATOM 742 C C . LEU A 1 91 ? -13.154 -4.120 6.659 1.00 87.56 91 LEU A C 1
ATOM 744 O O . LEU A 1 91 ? -11.959 -4.373 6.757 1.00 87.56 91 LEU A O 1
ATOM 748 N N . ILE A 1 92 ? -14.054 -5.081 6.417 1.00 90.38 92 ILE A N 1
ATOM 749 C CA . ILE A 1 92 ? -13.687 -6.502 6.262 1.00 90.38 92 ILE A CA 1
ATOM 750 C C . ILE A 1 92 ? -12.713 -6.697 5.093 1.00 90.38 92 ILE A C 1
ATOM 752 O O . ILE A 1 92 ? -11.675 -7.342 5.246 1.00 90.38 92 ILE A O 1
ATOM 756 N N . VAL A 1 93 ? -13.015 -6.120 3.927 1.00 91.31 93 VAL A N 1
ATOM 757 C CA . VAL A 1 93 ? -12.140 -6.229 2.750 1.00 91.31 93 VAL A CA 1
ATOM 758 C C . VAL A 1 93 ? -10.800 -5.539 3.009 1.00 91.31 93 VAL A C 1
ATOM 760 O O . VAL A 1 93 ? -9.747 -6.117 2.736 1.00 91.31 93 VAL A O 1
ATOM 763 N N . ALA A 1 94 ? -10.820 -4.331 3.575 1.00 91.75 94 ALA A N 1
ATOM 764 C CA . ALA A 1 94 ? -9.615 -3.596 3.931 1.00 91.75 94 ALA A CA 1
ATOM 765 C C . ALA A 1 94 ? -8.772 -4.370 4.950 1.00 91.75 94 ALA A C 1
ATOM 767 O O . ALA A 1 94 ? -7.561 -4.444 4.798 1.00 91.75 94 ALA A O 1
ATOM 768 N N . PHE A 1 95 ? -9.391 -5.023 5.931 1.00 91.38 95 PHE A N 1
ATOM 769 C CA . PHE A 1 95 ? -8.702 -5.827 6.934 1.00 91.38 95 PHE A CA 1
ATOM 770 C C . PHE A 1 95 ? -7.930 -6.995 6.308 1.00 91.38 95 PHE A C 1
ATOM 772 O O . PHE A 1 95 ? -6.748 -7.175 6.595 1.00 91.38 95 PHE A O 1
ATOM 779 N N . ILE A 1 96 ? -8.545 -7.730 5.375 1.00 93.38 96 ILE A N 1
ATOM 780 C CA . ILE A 1 96 ? -7.876 -8.819 4.643 1.00 93.38 96 ILE A CA 1
ATOM 781 C C . ILE A 1 96 ? -6.677 -8.281 3.847 1.00 93.38 96 ILE A C 1
ATOM 783 O O . ILE A 1 96 ? -5.575 -8.831 3.914 1.00 93.38 96 ILE A O 1
ATOM 787 N N . PHE A 1 97 ? -6.864 -7.174 3.123 1.00 91.88 97 PHE A N 1
ATOM 788 C CA . PHE A 1 97 ? -5.783 -6.538 2.367 1.00 91.88 97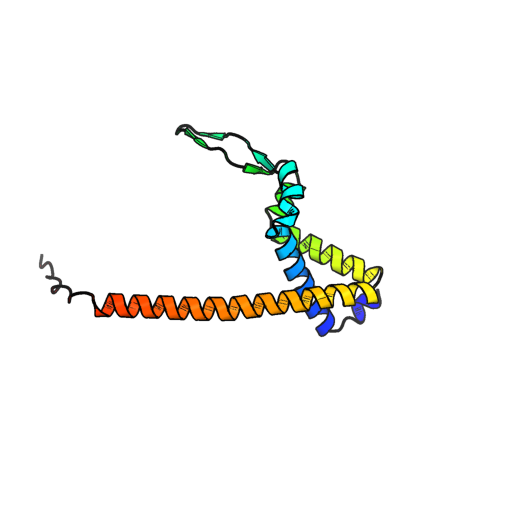 PHE A CA 1
ATOM 789 C C . PHE A 1 97 ? -4.683 -5.971 3.272 1.00 91.88 97 PHE A C 1
ATOM 791 O O . PHE A 1 97 ? -3.507 -6.035 2.910 1.00 91.88 97 PHE A O 1
ATOM 798 N N . ALA A 1 98 ? -5.034 -5.459 4.450 1.00 93.94 98 ALA A N 1
ATOM 799 C CA . ALA A 1 98 ? -4.095 -4.914 5.417 1.00 93.94 98 ALA A CA 1
ATOM 800 C C . ALA A 1 98 ? -3.202 -6.000 6.017 1.00 93.94 98 ALA A C 1
ATOM 802 O O . ALA A 1 98 ? -1.998 -5.782 6.138 1.00 93.94 98 ALA A O 1
ATOM 803 N N . ILE A 1 99 ? -3.746 -7.187 6.311 1.00 94.06 99 ILE A N 1
ATOM 804 C CA . ILE A 1 99 ? -2.955 -8.344 6.758 1.00 94.06 99 ILE A CA 1
ATOM 805 C C . ILE A 1 99 ? -1.928 -8.725 5.684 1.00 94.06 99 ILE A C 1
ATOM 807 O O . ILE A 1 99 ? -0.733 -8.816 5.975 1.00 94.06 99 ILE A O 1
ATOM 811 N N . ALA A 1 100 ? -2.360 -8.853 4.426 1.00 92.88 100 ALA A N 1
ATOM 812 C CA . ALA A 1 100 ? -1.463 -9.153 3.309 1.00 92.88 100 ALA A CA 1
ATOM 813 C C . ALA A 1 100 ? -0.405 -8.049 3.086 1.00 92.88 100 ALA A C 1
ATOM 815 O O . ALA A 1 100 ? 0.750 -8.329 2.748 1.00 92.88 100 ALA A O 1
ATOM 816 N N . GLY A 1 101 ? -0.783 -6.784 3.294 1.00 89.06 101 GLY A N 1
ATOM 817 C CA . GLY A 1 101 ? 0.122 -5.635 3.294 1.00 89.06 101 GLY A CA 1
ATOM 818 C C . GLY A 1 101 ? 1.177 -5.737 4.392 1.00 89.06 101 GLY A C 1
ATOM 819 O O . GLY A 1 101 ? 2.368 -5.625 4.106 1.00 89.06 101 GLY A O 1
ATOM 820 N N . GLY A 1 102 ? 0.757 -6.035 5.622 1.00 91.88 102 GLY A N 1
ATOM 821 C CA . GLY A 1 102 ? 1.635 -6.217 6.777 1.00 91.88 102 GLY A CA 1
ATOM 822 C C . GLY A 1 102 ? 2.639 -7.351 6.575 1.00 91.88 102 GLY A C 1
ATOM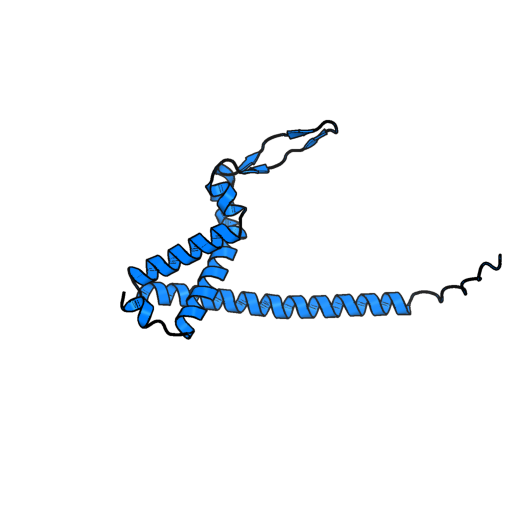 823 O O . GLY A 1 102 ? 3.831 -7.158 6.802 1.00 91.88 102 GLY A O 1
ATOM 824 N N . GLN A 1 103 ? 2.194 -8.494 6.045 1.00 92.56 103 GLN A N 1
ATOM 825 C CA . GLN A 1 103 ? 3.085 -9.604 5.685 1.00 92.56 103 GLN A CA 1
ATOM 826 C C . GLN A 1 103 ? 4.176 -9.169 4.700 1.00 92.56 103 GLN A C 1
ATOM 828 O O . GLN A 1 103 ? 5.345 -9.496 4.884 1.00 92.56 103 GLN A O 1
ATOM 833 N N . SER A 1 104 ? 3.813 -8.373 3.693 1.00 87.19 104 SER A N 1
ATOM 834 C CA . SER A 1 104 ? 4.754 -7.896 2.671 1.00 87.19 104 SER A CA 1
ATOM 835 C C . SER A 1 104 ? 5.797 -6.932 3.242 1.00 87.19 104 SER A C 1
ATOM 837 O O . SER A 1 104 ? 6.963 -6.961 2.844 1.00 87.19 104 SER A O 1
ATOM 839 N N . ILE A 1 105 ? 5.391 -6.091 4.197 1.00 88.94 105 ILE A N 1
ATOM 840 C CA . ILE A 1 105 ? 6.297 -5.185 4.912 1.00 88.94 105 ILE A CA 1
ATOM 841 C C . ILE A 1 105 ? 7.300 -5.995 5.738 1.00 88.94 105 ILE A C 1
ATOM 843 O O . ILE A 1 105 ? 8.501 -5.736 5.658 1.00 88.94 105 ILE A O 1
ATOM 847 N N . ILE A 1 106 ? 6.828 -7.002 6.479 1.00 91.56 106 ILE A N 1
ATOM 848 C CA . ILE A 1 106 ? 7.684 -7.878 7.290 1.00 91.56 106 ILE A CA 1
ATOM 849 C C . ILE A 1 106 ? 8.675 -8.637 6.401 1.00 91.56 106 ILE A C 1
ATOM 851 O O . ILE A 1 106 ? 9.871 -8.641 6.688 1.00 91.56 106 ILE A O 1
ATOM 855 N N . GLU A 1 107 ? 8.213 -9.222 5.295 1.00 87.94 107 GLU A N 1
ATOM 856 C CA . GLU A 1 107 ? 9.069 -9.944 4.348 1.00 87.94 107 GLU A CA 1
ATOM 857 C C . GLU A 1 107 ? 10.145 -9.034 3.747 1.00 87.94 107 GLU A C 1
ATOM 859 O O . GLU A 1 107 ? 11.315 -9.410 3.681 1.00 87.94 107 GLU A O 1
ATOM 864 N N . THR A 1 108 ? 9.777 -7.806 3.373 1.00 87.56 108 THR A N 1
ATOM 865 C CA . THR A 1 108 ? 10.729 -6.825 2.840 1.00 87.56 108 THR A CA 1
ATOM 866 C C . THR A 1 108 ? 11.773 -6.455 3.888 1.00 87.56 108 THR A C 1
ATOM 868 O O . THR A 1 108 ? 12.964 -6.434 3.584 1.00 87.56 108 THR A O 1
ATOM 871 N N . PHE A 1 109 ? 11.361 -6.215 5.135 1.00 88.69 109 PHE A N 1
ATOM 872 C CA . PHE A 1 109 ? 12.291 -5.919 6.222 1.00 88.69 109 PHE A CA 1
ATOM 873 C C . PHE A 1 109 ? 13.259 -7.079 6.466 1.00 88.69 109 PHE A C 1
ATOM 875 O O . PHE A 1 109 ? 14.473 -6.870 6.475 1.00 88.69 109 PHE A O 1
ATOM 882 N N . VAL A 1 110 ? 12.762 -8.304 6.624 1.00 89.75 110 VAL A N 1
ATOM 883 C CA . VAL A 1 110 ? 13.608 -9.482 6.867 1.00 89.75 110 VAL A CA 1
ATOM 884 C C . VAL A 1 110 ? 14.527 -9.747 5.670 1.00 89.75 110 VAL A C 1
ATOM 886 O O . VAL A 1 110 ? 15.737 -9.904 5.836 1.00 89.75 110 VAL A O 1
ATOM 889 N N . GLY A 1 111 ? 13.989 -9.708 4.451 1.00 82.94 111 GLY A N 1
ATOM 890 C CA . GLY A 1 111 ? 14.738 -9.954 3.222 1.00 82.94 111 GLY A CA 1
ATOM 891 C C . GLY A 1 111 ? 15.837 -8.922 2.959 1.00 82.94 111 GLY A C 1
ATOM 892 O O . GLY A 1 111 ? 16.939 -9.290 2.543 1.00 82.94 111 GLY A O 1
ATOM 893 N N . VAL A 1 112 ? 15.583 -7.637 3.228 1.00 84.44 112 VAL A N 1
ATOM 894 C CA . VAL A 1 112 ? 16.590 -6.573 3.083 1.00 84.44 112 VAL A CA 1
ATOM 895 C C . VAL A 1 112 ? 17.703 -6.731 4.115 1.00 84.44 112 VAL A C 1
ATOM 897 O O . VAL A 1 112 ? 18.873 -6.615 3.753 1.00 84.44 112 VAL A O 1
ATOM 900 N N . ASN A 1 113 ? 17.374 -7.047 5.371 1.00 83.56 113 ASN A N 1
ATOM 901 C CA . ASN A 1 113 ? 18.383 -7.232 6.416 1.00 83.56 113 ASN A CA 1
ATOM 902 C C . ASN A 1 113 ? 19.336 -8.394 6.096 1.00 83.56 113 ASN A C 1
ATOM 904 O O . ASN A 1 113 ? 20.551 -8.217 6.169 1.00 83.56 113 ASN A O 1
ATOM 908 N N . ILE A 1 114 ? 18.817 -9.541 5.647 1.00 87.88 114 ILE A N 1
ATOM 909 C CA . ILE A 1 114 ? 19.646 -10.704 5.284 1.00 87.88 114 ILE A CA 1
ATOM 910 C C . ILE A 1 114 ? 20.575 -10.377 4.106 1.00 87.88 114 ILE A C 1
ATOM 912 O O . ILE A 1 114 ? 21.775 -10.644 4.169 1.00 87.88 114 ILE A O 1
ATOM 916 N N . LYS A 1 115 ? 20.052 -9.745 3.045 1.00 82.12 115 LYS A N 1
ATOM 917 C CA . LYS A 1 115 ? 20.864 -9.347 1.880 1.00 82.12 115 LYS A CA 1
ATOM 918 C C . LYS A 1 115 ? 21.957 -8.352 2.250 1.00 82.12 115 LYS A C 1
ATOM 920 O O . LYS A 1 115 ? 23.059 -8.429 1.716 1.00 82.12 115 LYS A O 1
ATOM 925 N N . LYS A 1 116 ? 21.662 -7.428 3.164 1.00 80.56 116 LYS A N 1
ATOM 926 C CA . LYS A 1 116 ? 22.619 -6.423 3.621 1.00 80.56 116 LYS A CA 1
ATOM 927 C C . LYS A 1 116 ? 23.774 -7.064 4.392 1.00 80.56 116 LYS A C 1
ATOM 929 O O . LYS A 1 116 ? 24.925 -6.726 4.139 1.00 80.56 116 LYS A O 1
ATOM 934 N N . VAL A 1 117 ? 23.475 -8.019 5.274 1.00 85.88 117 VAL A N 1
ATOM 935 C CA . VAL A 1 117 ? 24.497 -8.788 6.001 1.00 85.88 117 VAL A CA 1
ATOM 936 C C . VAL A 1 117 ? 25.372 -9.583 5.029 1.00 85.88 117 VAL A C 1
ATOM 938 O O . VAL A 1 117 ? 26.592 -9.494 5.118 1.00 85.88 117 VAL A O 1
ATOM 941 N N . ALA A 1 118 ? 24.771 -10.271 4.053 1.00 82.75 118 ALA A N 1
ATOM 942 C CA . ALA A 1 118 ? 25.510 -11.019 3.030 1.00 82.75 118 ALA A CA 1
ATOM 943 C C . ALA A 1 118 ? 26.394 -10.121 2.141 1.00 82.75 118 ALA A C 1
ATOM 945 O O . ALA A 1 118 ? 27.485 -10.514 1.737 1.00 82.75 118 ALA A O 1
ATOM 946 N N . TYR A 1 119 ? 25.935 -8.903 1.841 1.00 87.12 119 TYR A N 1
ATOM 947 C CA . TYR A 1 119 ? 26.715 -7.925 1.085 1.00 87.12 119 TYR A CA 1
ATOM 948 C C . TYR A 1 119 ? 27.933 -7.430 1.877 1.00 87.12 119 TYR A C 1
ATOM 950 O O . TYR A 1 119 ? 29.035 -7.370 1.337 1.00 87.12 119 TYR A O 1
ATOM 958 N N . TYR A 1 120 ? 27.763 -7.110 3.165 1.00 86.25 120 TYR A N 1
ATOM 959 C CA . TYR A 1 120 ? 28.882 -6.660 3.996 1.00 86.25 120 TYR A CA 1
ATOM 960 C C . TYR A 1 120 ? 29.895 -7.769 4.284 1.00 86.25 120 TYR A C 1
ATOM 962 O O . TYR A 1 120 ? 31.091 -7.488 4.260 1.00 86.25 120 TYR A O 1
ATOM 970 N N . SER A 1 121 ? 29.458 -9.018 4.476 1.00 83.75 121 SER A N 1
ATOM 971 C CA . SER A 1 121 ? 30.391 -10.134 4.661 1.00 83.75 121 SER A CA 1
ATOM 972 C C . SER A 1 121 ? 31.230 -10.388 3.406 1.00 83.75 121 SER A C 1
ATOM 974 O O . SER A 1 121 ? 32.435 -10.597 3.514 1.00 83.75 121 SER A O 1
ATOM 976 N N . ALA A 1 122 ? 30.642 -10.294 2.208 1.00 84.56 122 ALA A N 1
ATOM 977 C CA . ALA A 1 122 ? 31.379 -10.430 0.949 1.00 84.56 122 ALA A CA 1
ATOM 978 C C . ALA A 1 122 ? 32.475 -9.357 0.782 1.00 84.56 122 ALA A C 1
ATOM 980 O O . ALA A 1 122 ? 33.593 -9.683 0.386 1.00 84.56 122 ALA A O 1
ATOM 981 N N . LEU A 1 123 ? 32.190 -8.101 1.151 1.00 84.38 123 LEU A N 1
ATOM 982 C CA . LEU A 1 123 ? 33.184 -7.020 1.127 1.00 84.38 123 LEU A CA 1
ATOM 983 C C . LEU A 1 123 ? 34.314 -7.227 2.147 1.00 84.38 123 LEU A C 1
ATOM 985 O O . LEU A 1 123 ? 35.464 -6.881 1.876 1.00 84.38 123 LEU A O 1
ATOM 989 N N . GLU A 1 124 ? 34.010 -7.779 3.324 1.00 82.69 124 GLU A N 1
ATOM 990 C CA . GLU A 1 124 ? 35.032 -8.098 4.326 1.00 82.69 124 GLU A CA 1
ATOM 991 C C . GLU A 1 124 ? 35.978 -9.210 3.862 1.00 82.69 124 GLU A C 1
ATOM 993 O O . GLU A 1 124 ? 37.173 -9.137 4.151 1.00 82.69 124 GLU A O 1
ATOM 998 N N . HIS A 1 125 ? 35.472 -10.208 3.131 1.00 76.50 125 HIS A N 1
ATOM 999 C CA . HIS A 1 125 ? 36.301 -11.252 2.527 1.00 76.50 125 HIS A CA 1
ATOM 1000 C C . HIS A 1 125 ? 37.200 -10.685 1.422 1.00 76.50 125 HIS A C 1
ATOM 1002 O O . HIS A 1 125 ? 38.415 -10.845 1.498 1.00 76.50 125 HIS A O 1
ATOM 1008 N N . GLU A 1 126 ? 36.652 -9.900 0.487 1.00 79.50 126 GLU A N 1
ATOM 1009 C CA . GLU A 1 126 ? 37.445 -9.264 -0.580 1.00 79.50 126 GLU A CA 1
ATOM 1010 C C . GLU A 1 126 ? 38.565 -8.368 -0.018 1.00 79.50 126 GLU A C 1
ATOM 1012 O O . GLU A 1 126 ? 39.690 -8.373 -0.512 1.00 79.50 126 GLU A O 1
ATOM 1017 N N . LYS A 1 127 ? 38.298 -7.644 1.078 1.00 73.88 127 LYS A N 1
ATOM 1018 C CA . LYS A 1 127 ? 39.297 -6.800 1.749 1.00 73.88 127 LYS A CA 1
ATOM 1019 C C . LYS A 1 127 ? 40.374 -7.599 2.495 1.00 73.88 127 LYS A C 1
ATOM 1021 O O . LYS A 1 127 ? 41.488 -7.099 2.634 1.00 73.88 127 LYS A O 1
ATOM 1026 N N . LYS A 1 128 ? 40.055 -8.793 3.009 1.00 68.75 128 LYS A N 1
ATOM 1027 C CA . LYS A 1 128 ? 41.018 -9.681 3.688 1.00 68.75 128 LYS A CA 1
ATOM 1028 C C . LYS A 1 128 ? 41.918 -10.425 2.704 1.00 68.75 128 LYS A C 1
ATOM 1030 O O . LYS A 1 128 ? 43.081 -10.648 3.024 1.00 68.75 128 LYS A O 1
ATOM 1035 N N . ASP A 1 129 ? 41.393 -10.755 1.529 1.00 68.12 129 ASP A N 1
ATOM 1036 C CA . ASP A 1 129 ? 42.115 -11.476 0.478 1.00 68.12 129 ASP A CA 1
ATOM 1037 C C . ASP A 1 129 ? 42.879 -10.531 -0.477 1.00 68.12 129 ASP A C 1
ATOM 1039 O O . ASP A 1 129 ? 43.663 -10.982 -1.315 1.00 68.12 129 ASP A O 1
ATOM 1043 N N . ALA A 1 130 ? 42.696 -9.210 -0.343 1.00 62.88 130 ALA A N 1
ATOM 1044 C CA . ALA A 1 130 ? 43.427 -8.208 -1.112 1.00 62.88 130 ALA A CA 1
ATOM 1045 C C . ALA A 1 130 ? 44.914 -8.146 -0.688 1.00 62.88 130 ALA A C 1
ATOM 1047 O O . ALA A 1 130 ? 45.2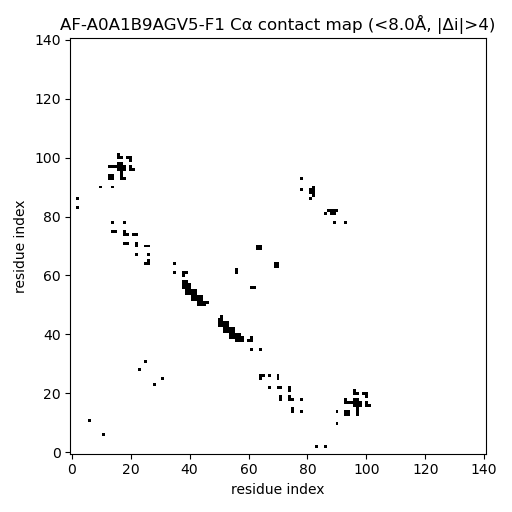08 -7.886 0.484 1.00 62.88 130 ALA A O 1
ATOM 1048 N N . PRO A 1 131 ? 45.880 -8.321 -1.613 1.00 58.03 131 PRO A N 1
ATOM 1049 C CA . PRO A 1 131 ? 47.295 -8.172 -1.293 1.00 58.03 131 PRO A CA 1
ATOM 1050 C C . PRO A 1 131 ? 47.591 -6.737 -0.835 1.00 58.03 131 PRO A C 1
ATOM 1052 O O . PRO A 1 131 ? 47.074 -5.774 -1.405 1.00 58.03 131 PRO A O 1
ATOM 1055 N N . ALA A 1 132 ? 48.431 -6.595 0.198 1.00 60.97 132 ALA A N 1
ATOM 1056 C CA . ALA A 1 132 ? 48.848 -5.301 0.731 1.00 60.97 132 ALA A CA 1
ATOM 1057 C C . ALA A 1 132 ? 49.349 -4.390 -0.405 1.00 60.97 132 ALA A C 1
ATOM 1059 O O . ALA A 1 132 ? 50.330 -4.705 -1.079 1.00 60.97 132 ALA A O 1
ATOM 1060 N N . ALA A 1 133 ? 48.649 -3.275 -0.633 1.00 56.56 133 ALA A N 1
ATOM 1061 C CA . ALA A 1 133 ? 49.014 -2.320 -1.671 1.00 56.56 133 ALA A CA 1
ATOM 1062 C C . ALA A 1 133 ? 50.432 -1.772 -1.411 1.00 56.56 133 ALA A C 1
ATOM 1064 O O . ALA A 1 133 ? 50.734 -1.422 -0.264 1.00 56.56 133 ALA A O 1
ATOM 1065 N N . PRO A 1 134 ? 51.304 -1.673 -2.433 1.00 54.00 134 PRO A N 1
ATOM 1066 C CA . PRO A 1 134 ? 52.639 -1.124 -2.242 1.00 54.00 134 PRO A CA 1
ATOM 1067 C C . PRO A 1 134 ? 52.559 0.350 -1.791 1.00 54.00 134 PRO A C 1
ATOM 1069 O O . PRO A 1 134 ? 51.636 1.065 -2.202 1.00 54.00 134 PRO A O 1
ATOM 1072 N N . PRO A 1 135 ? 53.495 0.817 -0.939 1.00 52.09 135 PRO A N 1
ATOM 1073 C CA . PRO A 1 135 ? 53.484 2.176 -0.404 1.00 52.09 135 PRO A CA 1
ATOM 1074 C C . PRO A 1 135 ? 53.432 3.218 -1.524 1.00 52.09 135 PRO A C 1
ATOM 1076 O O . PRO A 1 135 ? 54.210 3.160 -2.473 1.00 52.09 135 PRO A O 1
ATOM 1079 N N . LYS A 1 136 ? 52.513 4.182 -1.407 1.00 57.72 136 LYS A N 1
ATOM 1080 C CA . LYS A 1 136 ? 52.396 5.297 -2.353 1.00 57.72 136 LYS A CA 1
ATOM 1081 C C . LYS A 1 136 ? 53.649 6.172 -2.249 1.00 57.72 136 LYS A C 1
ATOM 1083 O O . LYS A 1 136 ? 53.839 6.849 -1.241 1.00 57.72 136 LYS A O 1
ATOM 1088 N N . GLU A 1 137 ? 54.498 6.142 -3.272 1.00 50.81 137 GLU A N 1
ATOM 1089 C CA . GLU A 1 137 ? 55.648 7.037 -3.396 1.00 50.81 137 GLU A CA 1
ATOM 1090 C C . GLU A 1 137 ? 55.155 8.478 -3.610 1.00 50.81 137 GLU A C 1
ATOM 1092 O O . GLU A 1 137 ? 54.337 8.759 -4.486 1.00 50.81 137 GLU A O 1
ATOM 1097 N N . ASN A 1 138 ? 55.596 9.376 -2.729 1.00 45.44 138 ASN A N 1
ATOM 1098 C CA . ASN A 1 138 ? 55.222 10.786 -2.704 1.00 45.44 138 ASN A CA 1
ATOM 1099 C C . ASN A 1 138 ? 55.998 11.550 -3.796 1.00 45.44 138 ASN A C 1
ATOM 1101 O O . ASN A 1 138 ? 57.232 11.560 -3.730 1.00 45.44 138 ASN A O 1
ATOM 1105 N N . PRO A 1 139 ? 55.342 12.215 -4.767 1.00 46.22 139 PRO A N 1
ATOM 1106 C CA . PRO A 1 139 ? 56.050 13.049 -5.724 1.00 46.22 139 PRO A CA 1
ATOM 1107 C C . PRO A 1 139 ? 56.548 14.321 -5.023 1.00 46.22 139 PRO A C 1
ATOM 1109 O O . PRO A 1 139 ? 55.805 15.274 -4.804 1.00 46.22 139 PRO A O 1
ATOM 1112 N N . LYS A 1 140 ? 57.836 14.318 -4.663 1.00 42.59 140 LYS A N 1
ATOM 1113 C CA . LYS A 1 140 ? 58.621 15.538 -4.442 1.00 42.59 140 LYS A CA 1
ATOM 1114 C C . LYS A 1 140 ? 58.791 16.251 -5.787 1.00 42.59 140 LYS A C 1
ATOM 1116 O O . LYS A 1 140 ? 59.293 15.634 -6.726 1.00 42.59 140 LYS A O 1
ATOM 1121 N N . GLY A 1 141 ? 58.426 17.529 -5.841 1.00 40.81 141 GLY A N 1
ATOM 1122 C CA . GLY A 1 141 ? 58.665 18.427 -6.973 1.00 40.81 141 GLY A CA 1
ATOM 1123 C C . GLY A 1 141 ? 58.012 19.771 -6.743 1.00 40.81 141 GLY A C 1
ATOM 1124 O O . GLY A 1 141 ? 56.866 19.923 -7.211 1.00 40.81 141 GLY A O 1
#

Radius of gyration: 24.77 Å; Cα contacts (8 Å, |Δi|>4): 106; chains: 1; bounding box: 80×30×50 Å

Solvent-accessible surface area (backbone atoms only — not comparable to full-atom values): 7906 Å² total; per-residue (Å²): 116,66,75,69,74,68,58,46,75,66,56,53,52,30,46,51,33,14,23,52,35,50,24,49,43,66,60,68,36,68,83,45,45,74,66,43,56,82,25,44,37,79,44,76,49,79,47,102,89,51,79,45,80,46,78,41,63,66,43,74,67,29,48,34,57,69,32,68,65,52,38,36,52,53,32,44,50,49,51,53,51,36,34,73,76,39,45,75,60,31,49,55,54,24,44,58,34,16,52,58,25,51,53,51,51,52,50,49,53,55,53,50,52,55,52,50,53,56,51,52,53,53,53,53,49,56,62,69,71,49,74,84,74,77,82,82,82,76,85,84,129

pLDDT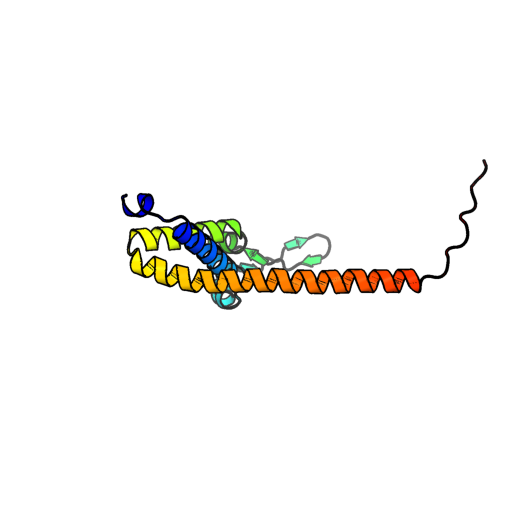: mean 73.55, std 16.17, range [40.81, 94.06]

Mean predicted aligned error: 13.28 Å

Secondary structure (DSSP, 8-state):
-HHHHT--HHHHHHHHHHHHHHHHHHHH-GGGHHHHHHHEEEEEEEETTEEEEEEEE-SHHHHHTT-HHHHHHHHHHHHHHHHHH-HHHHHHHHHHHHHHHHHHHHHHHHHHHHHHHHHHHHHHHHHHHSPPPPP------